Protein AF-A0A9D6PIV4-F1 (afdb_monomer_lite)

Radius of gyration: 19.98 Å; chains: 1; bounding box: 49×32×57 Å

pLDDT: mean 84.64, std 10.62, range [47.62, 95.44]

Sequence (148 aa):
MTESLFEIPDLLQYDATTYKTKPESKKSFQVSEVRFVIEGNRSIESHQKTLNRIRTISEAVNFSRYLVDEPGNSITPDTLAENAKKLSKDGIKVSLLNKPNLSKMGGIQAVSKGSVNPPQLIILELNPGKSRPVLLVGKAVTFAEAPR

Foldseek 3Di:
DDLVVLLVLLLLLQDLCVPPPDDDDDDSPDDPDDDDDDDDDDDPVVVVVSSVVSNVVSNVVSVVVVQLSDALVRRAQVVVLVSVVVCVVVVKDKDKDWDVNCVVPCVQCVVCVPPPGTHMDIDIHDDPDPDDDDDDDDDDDSDDDDDD

Structure (mmCIF, N/CA/C/O backbone):
data_AF-A0A9D6PIV4-F1
#
_entry.id   AF-A0A9D6PIV4-F1
#
loop_
_atom_site.group_PDB
_atom_site.id
_atom_site.type_symbol
_atom_site.label_atom_id
_atom_site.label_alt_id
_atom_site.label_comp_id
_atom_site.label_asym_id
_atom_site.label_entity_id
_atom_site.label_seq_id
_atom_site.pdbx_PDB_ins_code
_atom_site.Cartn_x
_atom_site.Cartn_y
_atom_site.Cartn_z
_atom_site.occupancy
_atom_site.B_iso_or_equiv
_atom_site.auth_seq_id
_atom_site.auth_comp_id
_atom_site.auth_asym_id
_atom_site.auth_atom_id
_atom_site.pdbx_PDB_model_num
ATOM 1 N N . MET A 1 1 ? 10.915 13.758 -24.221 1.00 51.00 1 MET A N 1
ATOM 2 C CA . MET A 1 1 ? 9.633 13.026 -24.267 1.00 51.00 1 MET A CA 1
ATOM 3 C C . MET A 1 1 ? 9.305 12.648 -22.831 1.00 51.00 1 MET A C 1
ATOM 5 O O . MET A 1 1 ? 10.090 11.931 -22.224 1.00 51.00 1 MET A O 1
ATOM 9 N N . THR A 1 2 ? 8.302 13.286 -22.234 1.00 60.47 2 THR A N 1
ATOM 10 C CA . THR A 1 2 ? 8.013 13.211 -20.793 1.00 60.47 2 THR A CA 1
ATOM 11 C C . THR A 1 2 ? 7.412 11.852 -20.436 1.00 60.47 2 THR A C 1
ATOM 13 O O . THR A 1 2 ? 6.511 11.391 -21.133 1.00 60.47 2 THR A O 1
ATOM 16 N N . GLU A 1 3 ? 7.903 11.211 -19.366 1.00 70.69 3 GLU A N 1
ATOM 17 C CA . GLU A 1 3 ? 7.404 9.905 -18.884 1.00 70.69 3 GLU A CA 1
ATOM 18 C C . GLU A 1 3 ? 5.874 9.897 -18.685 1.00 70.69 3 GLU A C 1
ATOM 20 O O . GLU A 1 3 ? 5.225 8.881 -18.913 1.00 70.69 3 GLU A O 1
ATOM 25 N N . SER A 1 4 ? 5.297 11.072 -18.410 1.00 71.81 4 SER A N 1
ATOM 26 C CA . S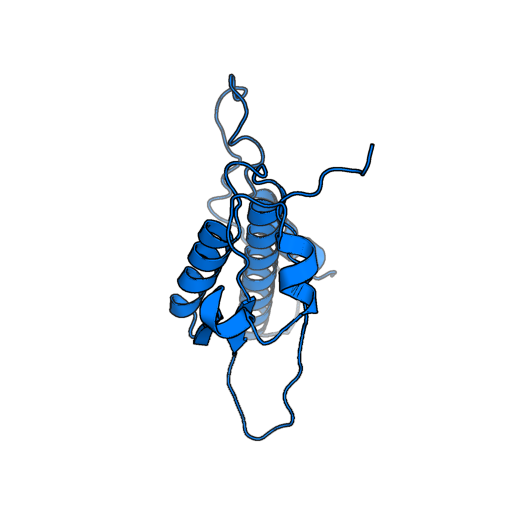ER A 1 4 ? 3.861 11.314 -18.262 1.00 71.81 4 SER A CA 1
ATOM 27 C C . SER A 1 4 ? 2.991 10.817 -19.419 1.00 71.81 4 SER A C 1
ATOM 29 O O . SER A 1 4 ? 1.866 10.393 -19.181 1.00 71.81 4 SER A O 1
ATOM 31 N N . LEU A 1 5 ? 3.473 10.835 -20.668 1.00 79.38 5 LEU A N 1
ATOM 32 C CA . LEU A 1 5 ? 2.673 10.357 -21.803 1.00 79.38 5 LEU A CA 1
ATOM 33 C C . LEU A 1 5 ? 2.422 8.843 -21.724 1.00 79.38 5 LEU A C 1
ATOM 35 O O . LEU A 1 5 ? 1.374 8.368 -22.156 1.00 79.38 5 LEU A O 1
ATOM 39 N N . PHE A 1 6 ? 3.374 8.094 -21.163 1.00 82.81 6 PHE A N 1
ATOM 40 C CA . PHE A 1 6 ? 3.290 6.640 -21.047 1.00 82.81 6 PHE A CA 1
ATOM 41 C C . PHE A 1 6 ? 2.408 6.194 -19.872 1.00 82.81 6 PHE A C 1
ATOM 43 O O . PHE A 1 6 ? 1.906 5.080 -19.903 1.00 82.81 6 PHE A O 1
ATOM 50 N N . GLU A 1 7 ? 2.189 7.057 -18.874 1.00 84.31 7 GLU A N 1
ATOM 51 C CA . GLU A 1 7 ? 1.332 6.780 -17.708 1.00 84.31 7 GLU A CA 1
ATOM 52 C C . GLU A 1 7 ? -0.164 6.907 -18.024 1.00 84.31 7 GLU A C 1
ATOM 54 O O . GLU A 1 7 ? -0.991 6.210 -17.436 1.00 84.31 7 GLU A O 1
ATOM 59 N N . ILE A 1 8 ? -0.523 7.821 -18.936 1.00 83.25 8 ILE A N 1
ATOM 60 C CA . ILE A 1 8 ? -1.916 8.193 -19.229 1.00 83.25 8 ILE A CA 1
ATOM 61 C C . ILE A 1 8 ? -2.806 6.975 -19.511 1.00 83.25 8 ILE A C 1
ATOM 63 O O . ILE A 1 8 ? -3.880 6.907 -18.911 1.00 83.25 8 ILE A O 1
ATOM 67 N N . PRO A 1 9 ? -2.421 6.009 -20.368 1.00 85.38 9 PRO A N 1
ATOM 68 C CA . PRO A 1 9 ? -3.303 4.890 -20.672 1.00 85.38 9 PRO A CA 1
ATOM 69 C C . PRO A 1 9 ? -3.656 4.053 -19.447 1.00 85.38 9 PRO A C 1
ATOM 71 O O . PRO A 1 9 ? -4.812 3.672 -19.299 1.00 85.38 9 PRO A O 1
ATOM 74 N N . ASP A 1 10 ? -2.695 3.817 -18.555 1.00 85.50 10 ASP A N 1
ATOM 75 C CA . ASP A 1 10 ? -2.915 3.047 -17.333 1.00 85.50 10 ASP A CA 1
ATOM 76 C C . ASP A 1 10 ? -3.745 3.847 -16.318 1.00 85.50 10 ASP A C 1
ATOM 78 O O . ASP A 1 10 ? -4.689 3.323 -15.728 1.00 85.50 10 ASP A O 1
ATOM 82 N N . LEU A 1 11 ? -3.480 5.148 -16.161 1.00 85.50 11 LEU A N 1
ATOM 83 C CA . LEU A 1 11 ? -4.250 6.024 -15.265 1.00 85.50 11 LEU A CA 1
ATOM 84 C C . LEU A 1 11 ? -5.712 6.213 -15.705 1.00 85.50 11 LEU A C 1
ATOM 86 O O . LEU A 1 11 ? -6.590 6.380 -14.852 1.00 85.50 11 LEU A O 1
ATOM 90 N N . LEU A 1 12 ? -5.982 6.173 -17.013 1.00 84.81 12 LEU A N 1
ATOM 91 C CA . LEU A 1 12 ? -7.331 6.262 -17.582 1.00 84.81 12 LEU A CA 1
ATOM 92 C C . LEU A 1 12 ? -8.176 5.005 -17.342 1.00 84.81 12 LEU A C 1
ATOM 94 O O . LEU A 1 12 ? -9.397 5.083 -17.455 1.00 84.81 12 LEU A O 1
ATOM 98 N N . GLN A 1 13 ? -7.567 3.873 -16.975 1.00 81.31 13 GLN A N 1
ATOM 99 C CA . GLN A 1 13 ? -8.317 2.659 -16.633 1.00 81.31 13 GLN A CA 1
ATOM 100 C C . GLN A 1 13 ? -9.015 2.738 -15.266 1.00 81.31 13 GLN A C 1
ATOM 102 O O . GLN A 1 13 ? -9.772 1.834 -14.917 1.00 81.31 13 GLN A O 1
ATOM 107 N N . TYR A 1 14 ? -8.776 3.792 -14.480 1.00 85.56 14 TYR A N 1
ATOM 108 C CA . TYR A 1 14 ? -9.443 3.982 -13.196 1.00 85.56 14 TYR A CA 1
ATOM 109 C C . TYR A 1 14 ? -10.955 4.189 -13.354 1.00 85.56 14 TYR A C 1
ATOM 111 O O . TYR A 1 14 ? -11.395 5.160 -13.973 1.00 85.56 14 TYR A O 1
ATOM 119 N N . ASP A 1 15 ? -11.748 3.314 -12.735 1.00 82.88 15 ASP A N 1
ATOM 120 C CA . ASP A 1 15 ? -13.205 3.412 -12.731 1.00 82.88 15 ASP A CA 1
ATOM 121 C C . ASP A 1 15 ? -13.715 4.133 -11.475 1.00 82.88 15 ASP A C 1
ATOM 123 O O . ASP A 1 15 ? -13.769 3.571 -10.384 1.00 82.88 15 ASP A O 1
ATOM 127 N N . ALA A 1 16 ? -14.132 5.387 -11.651 1.00 80.44 16 ALA A N 1
ATOM 128 C CA . ALA A 1 16 ? -14.732 6.210 -10.599 1.00 80.44 16 ALA A CA 1
ATOM 129 C C . ALA A 1 16 ? -16.271 6.085 -10.530 1.00 80.44 16 ALA A C 1
ATOM 131 O O . ALA A 1 16 ? -16.948 6.947 -9.965 1.00 80.44 16 ALA A O 1
ATOM 132 N N . THR A 1 17 ? -16.868 5.079 -11.178 1.00 82.00 17 THR A N 1
ATOM 133 C CA . THR A 1 17 ? -18.329 4.957 -11.315 1.00 82.00 17 THR A CA 1
ATOM 134 C C . THR A 1 17 ? -18.965 3.904 -10.413 1.00 82.00 17 THR A C 1
ATOM 136 O O . THR A 1 17 ? -20.192 3.813 -10.393 1.00 82.00 17 THR A O 1
ATOM 139 N N . THR A 1 18 ? -18.173 3.194 -9.604 1.00 83.25 18 THR A N 1
ATOM 140 C CA . THR A 1 18 ? -18.590 2.090 -8.715 1.00 83.25 18 THR A CA 1
ATOM 141 C C . THR A 1 18 ? -19.856 2.381 -7.903 1.00 83.25 18 THR A C 1
ATOM 143 O O . THR A 1 18 ? -20.718 1.516 -7.773 1.00 83.25 18 THR A O 1
ATOM 146 N N . TYR A 1 19 ? -20.014 3.609 -7.399 1.00 86.25 19 TYR A N 1
ATOM 147 C CA . TYR A 1 19 ? -21.149 3.997 -6.550 1.00 86.25 19 TYR A CA 1
ATOM 148 C C . TYR A 1 19 ? -22.266 4.766 -7.275 1.00 86.25 19 TYR A C 1
ATOM 150 O O . TYR A 1 19 ? -23.204 5.247 -6.636 1.00 86.25 19 TYR A O 1
ATOM 158 N N . LYS A 1 20 ? -22.215 4.898 -8.607 1.00 85.06 20 LYS A N 1
ATOM 159 C CA . LYS A 1 20 ? -23.289 5.545 -9.378 1.00 85.06 20 LYS A CA 1
ATOM 160 C C . LYS A 1 20 ? -24.465 4.579 -9.560 1.00 85.06 20 LYS A C 1
ATOM 162 O O . LYS A 1 20 ? -24.321 3.519 -10.153 1.00 85.06 20 LYS A O 1
ATOM 167 N N . THR A 1 21 ? -25.658 4.976 -9.115 1.00 83.25 21 THR A N 1
ATOM 168 C CA . THR A 1 21 ? -26.901 4.176 -9.220 1.00 83.25 21 THR A CA 1
ATOM 169 C C . THR A 1 21 ? -27.416 4.012 -10.651 1.00 83.25 21 THR A C 1
ATOM 171 O O . THR A 1 21 ? -28.051 3.011 -10.975 1.00 83.25 21 THR A O 1
ATOM 174 N N . LYS A 1 22 ? -27.135 4.984 -11.522 1.00 81.75 22 LYS A N 1
ATOM 175 C CA . LYS A 1 22 ? -27.306 4.889 -12.975 1.00 81.75 22 LYS A CA 1
ATOM 176 C C . LYS A 1 22 ? -25.968 5.236 -13.623 1.00 81.75 22 LYS A C 1
ATOM 178 O O . LYS A 1 22 ? -25.733 6.411 -13.904 1.00 81.75 22 LYS A O 1
ATOM 183 N N . PRO A 1 23 ? -25.064 4.266 -13.812 1.00 67.31 23 PRO A N 1
ATOM 184 C CA . PRO A 1 23 ? -23.879 4.523 -14.609 1.00 67.31 23 PRO A CA 1
ATOM 185 C C . PRO A 1 23 ? -24.364 4.844 -16.027 1.00 67.31 23 PRO A C 1
ATOM 187 O O . PRO A 1 23 ? -25.058 4.030 -16.642 1.00 67.31 23 PRO A O 1
ATOM 190 N N . GLU A 1 24 ? -24.077 6.051 -16.525 1.00 63.22 24 GLU A N 1
ATOM 191 C CA . GLU A 1 24 ? -24.312 6.369 -17.935 1.00 63.22 24 GLU A CA 1
ATOM 192 C C . GLU A 1 24 ? -23.674 5.265 -18.789 1.00 63.22 24 GLU A C 1
ATOM 194 O O . GLU A 1 24 ? -22.578 4.778 -18.509 1.00 63.22 24 GLU A O 1
ATOM 199 N N . SER A 1 25 ? -24.444 4.774 -19.755 1.00 51.16 25 SER A N 1
ATOM 200 C CA . SER A 1 25 ? -24.260 3.490 -20.425 1.00 51.16 25 SER A CA 1
ATOM 201 C C . SER A 1 25 ? -22.820 3.194 -20.867 1.00 51.16 25 SER A C 1
ATOM 203 O O . SER A 1 25 ? -22.295 3.828 -21.778 1.00 51.16 25 SER A O 1
ATOM 205 N N . LYS A 1 26 ? -22.245 2.148 -20.260 1.00 48.81 26 LYS A N 1
ATOM 206 C CA . LYS A 1 26 ? -21.273 1.178 -20.800 1.00 48.81 26 LYS A CA 1
ATOM 207 C C . LYS A 1 26 ? -20.593 1.561 -22.125 1.00 48.81 26 LYS A C 1
ATOM 209 O O . LYS A 1 26 ? -21.020 1.137 -23.195 1.00 48.81 26 LYS A O 1
ATOM 214 N N . LYS A 1 27 ? -19.425 2.177 -22.013 1.00 47.62 27 LYS A N 1
ATOM 215 C CA . LYS A 1 27 ? -18.143 1.474 -22.163 1.00 47.62 27 LYS A CA 1
ATOM 216 C C . LYS A 1 27 ? -17.225 2.107 -21.127 1.00 47.62 27 LYS A C 1
ATOM 218 O O . LYS A 1 27 ? -16.845 3.260 -21.298 1.00 47.62 27 LYS A O 1
ATOM 223 N N . SER A 1 28 ? -16.876 1.388 -20.058 1.00 57.75 28 SER A N 1
ATOM 224 C CA . SER A 1 28 ? -15.591 1.678 -19.422 1.00 57.75 28 SER A CA 1
ATOM 225 C C . SER A 1 28 ? -14.589 1.708 -20.573 1.00 57.75 28 SER A C 1
ATOM 227 O O . SER A 1 28 ? -14.579 0.792 -21.401 1.00 57.75 28 SER A O 1
ATOM 229 N N . PHE A 1 29 ? -13.897 2.827 -20.760 1.00 63.44 29 PHE A N 1
ATOM 230 C CA . PHE A 1 29 ? -12.927 2.958 -21.836 1.00 63.44 29 PHE A CA 1
ATOM 231 C C . PHE A 1 29 ? -11.781 1.995 -21.512 1.00 63.44 29 PHE A C 1
ATOM 233 O O . PHE A 1 29 ? -10.829 2.341 -20.825 1.00 63.44 29 PHE A O 1
ATOM 240 N N . GLN A 1 30 ? -11.942 0.735 -21.912 1.00 70.19 30 GLN A N 1
ATOM 241 C CA . GLN A 1 30 ? -10.963 -0.313 -21.703 1.00 70.19 30 GLN A CA 1
ATOM 242 C C . GLN A 1 30 ? -10.038 -0.295 -22.900 1.00 70.19 30 GLN A C 1
ATOM 244 O O . GLN A 1 30 ? -10.376 -0.749 -23.995 1.00 70.19 30 GLN A O 1
ATOM 249 N N . VAL A 1 31 ? -8.869 0.288 -22.679 1.00 79.38 31 VAL A N 1
ATOM 250 C CA . VAL A 1 31 ? -7.785 0.244 -23.643 1.00 79.38 31 VAL A CA 1
ATOM 251 C C . VAL A 1 31 ? -7.236 -1.178 -23.645 1.00 79.38 31 VAL A C 1
ATOM 253 O O . VAL A 1 31 ? -6.566 -1.591 -22.705 1.00 79.38 31 VAL A O 1
ATOM 256 N N . SER A 1 32 ? -7.551 -1.946 -24.686 1.00 82.81 32 SER A N 1
ATOM 257 C CA . SER A 1 32 ? -7.091 -3.334 -24.810 1.00 82.81 32 SER A CA 1
ATOM 258 C C . SER A 1 32 ? -5.613 -3.432 -25.187 1.00 82.81 32 SER A C 1
ATOM 260 O O . SER A 1 32 ? -4.944 -4.391 -24.817 1.00 82.81 32 SER A O 1
ATOM 262 N N . GLU A 1 33 ? -5.103 -2.458 -25.942 1.00 85.56 33 GLU A N 1
ATOM 263 C CA . GLU A 1 33 ? -3.719 -2.432 -26.400 1.00 85.56 33 GLU A CA 1
ATOM 264 C C . GLU A 1 33 ? -3.251 -0.990 -26.627 1.00 85.56 33 GLU A C 1
ATOM 266 O O . GLU A 1 33 ? -3.971 -0.175 -27.204 1.00 85.56 33 GLU A O 1
ATOM 271 N N . VAL A 1 34 ? -2.018 -0.694 -26.211 1.00 86.00 34 VAL A N 1
ATOM 272 C CA . VAL A 1 34 ? -1.309 0.544 -26.552 1.00 86.00 34 VAL A CA 1
ATOM 273 C C . VAL A 1 34 ? 0.029 0.176 -27.160 1.00 86.00 34 VAL A C 1
ATOM 275 O O . VAL A 1 34 ? 0.804 -0.568 -26.562 1.00 86.00 34 VAL A O 1
ATOM 278 N N . ARG A 1 35 ? 0.319 0.726 -28.340 1.00 87.81 35 ARG A N 1
ATOM 279 C CA . ARG A 1 35 ? 1.630 0.605 -28.978 1.00 87.81 35 ARG A CA 1
ATOM 280 C C . ARG A 1 35 ? 2.303 1.961 -29.004 1.00 87.81 35 ARG A C 1
ATOM 282 O O . ARG A 1 35 ? 1.769 2.913 -29.565 1.00 87.81 35 ARG A O 1
ATOM 289 N N . PHE A 1 36 ? 3.495 2.022 -28.430 1.00 85.50 36 PHE A N 1
ATOM 290 C CA . PHE A 1 36 ? 4.343 3.199 -28.507 1.00 85.50 36 PHE A CA 1
ATOM 291 C C . PHE A 1 36 ? 5.346 3.021 -29.642 1.00 85.50 36 PHE A C 1
ATOM 293 O O . PHE A 1 36 ? 6.129 2.073 -29.644 1.00 85.50 36 PHE A O 1
ATOM 300 N N . VAL A 1 37 ? 5.32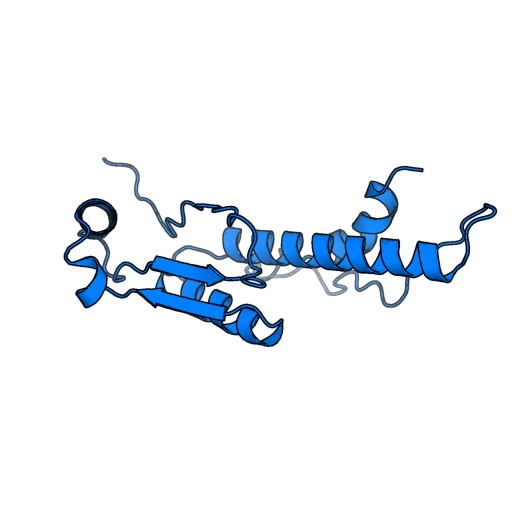5 3.943 -30.602 1.00 87.69 37 VAL A N 1
ATOM 301 C CA . VAL A 1 37 ? 6.355 4.050 -31.638 1.00 87.69 37 VAL A CA 1
ATOM 302 C C . VAL A 1 37 ? 7.320 5.133 -31.185 1.00 87.69 37 VAL A C 1
ATOM 304 O O . VAL A 1 37 ? 6.946 6.298 -31.081 1.00 87.69 37 VAL A O 1
ATOM 307 N N . ILE A 1 38 ? 8.541 4.729 -30.845 1.00 83.56 38 ILE A N 1
ATOM 308 C CA . ILE A 1 38 ? 9.561 5.617 -30.291 1.00 83.56 38 ILE A CA 1
ATOM 309 C C . ILE A 1 38 ? 10.705 5.699 -31.292 1.00 83.56 38 ILE A C 1
ATOM 311 O O . ILE A 1 38 ? 11.292 4.683 -31.657 1.00 83.56 38 ILE A O 1
ATOM 315 N N . GLU A 1 39 ? 11.032 6.914 -31.709 1.00 84.12 39 GLU A N 1
ATOM 316 C CA . GLU A 1 39 ? 12.230 7.183 -32.493 1.00 84.12 39 GLU A CA 1
ATOM 317 C C . GLU A 1 39 ? 13.447 7.296 -31.559 1.00 84.12 39 GLU A C 1
ATOM 319 O O . 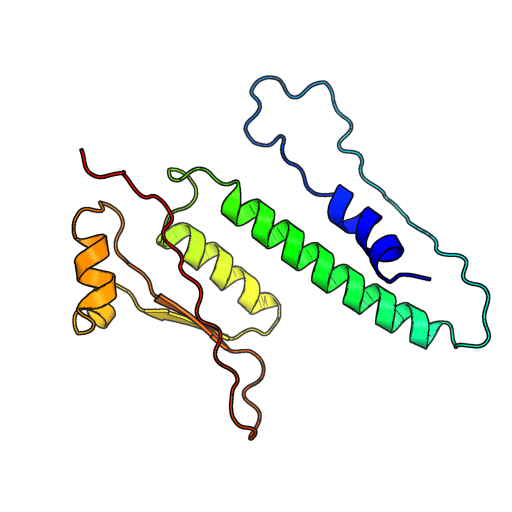GLU A 1 39 ? 13.423 8.043 -30.575 1.00 84.12 39 GLU A O 1
ATOM 324 N N . GLY A 1 40 ? 14.513 6.538 -31.836 1.00 82.56 40 GLY A N 1
ATOM 325 C CA . GLY A 1 40 ? 15.775 6.644 -31.103 1.00 82.56 40 GLY A CA 1
ATOM 326 C C . GLY A 1 40 ? 16.658 5.396 -31.152 1.00 82.56 40 GLY A C 1
ATOM 327 O O . GLY A 1 40 ? 16.256 4.332 -31.610 1.00 82.56 40 GLY A O 1
ATOM 328 N N . ASN A 1 41 ? 17.875 5.533 -30.617 1.00 79.88 41 ASN A N 1
ATOM 329 C CA . ASN A 1 41 ? 18.943 4.527 -30.740 1.00 79.88 41 ASN A CA 1
ATOM 330 C C . ASN A 1 41 ? 19.017 3.555 -29.544 1.00 79.88 41 ASN A C 1
ATOM 332 O O . ASN A 1 41 ? 19.948 2.758 -29.443 1.00 79.88 41 ASN A O 1
ATOM 336 N N . ARG A 1 42 ? 18.085 3.653 -28.586 1.00 83.75 42 ARG A N 1
ATOM 337 C CA . ARG A 1 42 ? 18.037 2.765 -27.413 1.00 83.75 42 ARG A CA 1
ATOM 338 C C . ARG A 1 42 ? 17.361 1.442 -27.772 1.00 83.75 42 ARG A C 1
ATOM 340 O O . ARG A 1 42 ? 16.420 1.423 -28.559 1.00 83.75 42 ARG A O 1
ATOM 347 N N . SER A 1 43 ? 17.809 0.348 -27.153 1.00 85.75 43 SER A N 1
ATOM 348 C CA . SER A 1 43 ? 17.238 -0.980 -27.398 1.00 85.75 43 SER A CA 1
ATOM 349 C C . SER A 1 43 ? 15.758 -1.052 -27.005 1.00 85.75 43 SER A C 1
ATOM 351 O O . SER A 1 43 ? 15.297 -0.361 -26.091 1.00 85.75 43 SER A O 1
ATOM 353 N N . ILE A 1 44 ? 15.008 -1.929 -27.678 1.00 85.75 44 ILE A N 1
ATOM 354 C CA . ILE A 1 44 ? 13.601 -2.216 -27.354 1.00 85.75 44 ILE A CA 1
ATOM 355 C C . ILE A 1 44 ? 13.472 -2.681 -25.897 1.00 85.75 44 ILE A C 1
ATOM 357 O O . ILE A 1 44 ? 12.594 -2.219 -25.176 1.00 85.75 44 ILE A O 1
ATOM 361 N N . GLU A 1 45 ? 14.397 -3.520 -25.428 1.00 88.19 45 GLU A N 1
ATOM 362 C CA . GLU A 1 45 ? 14.416 -4.023 -24.052 1.00 88.19 45 GLU A CA 1
ATOM 363 C C . GLU A 1 45 ? 14.532 -2.897 -23.011 1.00 88.19 45 GLU A C 1
ATOM 365 O O . GLU A 1 45 ? 13.818 -2.894 -22.005 1.00 88.19 45 GLU A O 1
ATOM 370 N N . SER A 1 46 ? 15.378 -1.892 -23.270 1.00 87.69 46 SER A N 1
ATOM 371 C CA . SER A 1 46 ? 15.504 -0.736 -22.380 1.00 87.69 46 SER A CA 1
ATOM 372 C C . SER A 1 46 ? 14.192 0.038 -22.275 1.00 87.69 46 SER A C 1
ATOM 374 O O . SER A 1 46 ? 13.839 0.472 -21.178 1.00 87.69 46 SER A O 1
ATOM 376 N N . HIS A 1 47 ? 13.472 0.214 -23.384 1.00 87.50 47 HIS A N 1
ATOM 377 C CA . HIS A 1 47 ? 12.168 0.871 -23.372 1.00 87.50 47 HIS A CA 1
ATOM 378 C C . HIS A 1 47 ? 11.115 0.012 -22.673 1.00 87.50 47 HIS A C 1
ATOM 380 O O . HIS A 1 47 ? 10.358 0.538 -21.864 1.00 87.50 47 HIS A O 1
ATOM 386 N N . GLN A 1 48 ? 11.118 -1.305 -22.896 1.00 88.31 48 GLN A N 1
ATOM 387 C CA . GLN A 1 48 ? 10.190 -2.224 -22.240 1.00 88.31 48 GLN A CA 1
ATOM 388 C C . GLN A 1 48 ? 10.343 -2.194 -20.715 1.00 88.31 48 GLN A C 1
ATOM 390 O O . GLN A 1 48 ? 9.349 -2.166 -19.995 1.00 88.31 48 GLN A O 1
ATOM 395 N N . LYS A 1 49 ? 11.578 -2.132 -20.204 1.00 89.88 49 LYS A N 1
ATOM 396 C CA . LYS A 1 49 ? 11.835 -1.999 -18.764 1.00 89.88 49 LYS A CA 1
ATOM 397 C C . LYS A 1 49 ? 11.264 -0.697 -18.197 1.00 89.88 49 LYS A C 1
ATOM 399 O O . LYS A 1 49 ? 10.669 -0.709 -17.121 1.00 89.88 49 LYS A O 1
ATOM 404 N N . THR A 1 50 ? 11.428 0.411 -18.918 1.00 88.88 50 THR A N 1
ATOM 405 C CA . THR A 1 50 ? 10.854 1.705 -18.530 1.00 88.88 50 THR A CA 1
ATOM 406 C C . THR A 1 50 ? 9.328 1.664 -18.544 1.00 88.88 50 THR A C 1
ATOM 408 O O . THR A 1 50 ? 8.716 2.093 -17.572 1.00 88.88 50 THR A O 1
ATOM 411 N N . LEU A 1 51 ? 8.717 1.096 -19.587 1.00 89.25 51 LEU A N 1
ATOM 412 C CA . LEU A 1 51 ? 7.262 0.949 -19.686 1.00 89.25 51 LEU A CA 1
ATOM 413 C C . LEU A 1 51 ? 6.702 0.073 -18.561 1.00 89.25 51 LEU A C 1
ATOM 415 O O . LEU A 1 51 ? 5.719 0.451 -17.937 1.00 89.25 51 LEU A O 1
ATOM 419 N N . ASN A 1 52 ? 7.361 -1.041 -18.235 1.00 90.31 52 ASN A N 1
ATOM 420 C CA . ASN A 1 52 ? 6.954 -1.892 -17.115 1.00 90.31 52 ASN A CA 1
ATOM 421 C C . ASN A 1 52 ? 7.010 -1.129 -15.782 1.00 90.31 52 ASN A C 1
ATOM 423 O O . ASN A 1 52 ? 6.081 -1.222 -14.988 1.00 90.31 52 ASN A O 1
ATOM 427 N N . ARG A 1 53 ? 8.069 -0.337 -15.550 1.00 92.00 53 ARG A N 1
ATOM 428 C CA . ARG A 1 53 ? 8.182 0.514 -14.353 1.00 92.00 53 ARG A CA 1
ATOM 429 C C . ARG A 1 53 ? 7.036 1.520 -14.274 1.00 92.00 53 ARG A C 1
ATOM 431 O O . ARG A 1 53 ? 6.437 1.670 -13.214 1.00 92.00 53 ARG A O 1
ATOM 438 N N . ILE A 1 54 ? 6.766 2.210 -15.380 1.00 91.31 54 ILE A N 1
ATOM 439 C CA . ILE A 1 54 ? 5.703 3.213 -15.484 1.00 91.31 54 ILE A CA 1
ATOM 440 C C . ILE A 1 54 ? 4.347 2.578 -15.186 1.00 91.31 54 ILE A C 1
ATOM 442 O O . ILE A 1 54 ? 3.638 3.053 -14.305 1.00 91.31 54 ILE A O 1
ATOM 446 N N . ARG A 1 55 ? 4.053 1.440 -15.815 1.00 90.56 55 ARG A N 1
ATOM 447 C CA . ARG A 1 55 ? 2.824 0.685 -15.584 1.00 90.56 55 ARG A CA 1
ATOM 448 C C . ARG A 1 55 ? 2.634 0.316 -14.113 1.00 90.56 55 ARG A C 1
ATOM 450 O O . ARG A 1 55 ? 1.577 0.584 -13.556 1.00 90.56 55 ARG A O 1
ATOM 457 N N . THR A 1 56 ? 3.664 -0.225 -13.456 1.00 91.50 56 THR A N 1
ATOM 458 C CA . THR A 1 56 ? 3.602 -0.552 -12.019 1.00 91.50 56 THR A CA 1
ATOM 459 C C . THR A 1 56 ? 3.297 0.678 -11.160 1.00 91.50 56 THR A C 1
ATOM 461 O O . THR A 1 56 ? 2.521 0.591 -10.210 1.00 91.50 56 THR A O 1
ATOM 464 N N . ILE A 1 57 ? 3.880 1.837 -11.485 1.00 93.06 57 ILE A N 1
ATOM 465 C CA . ILE A 1 57 ? 3.601 3.092 -10.773 1.00 93.06 57 ILE A CA 1
ATOM 466 C C . ILE A 1 57 ? 2.147 3.521 -11.001 1.00 93.06 57 ILE A C 1
ATOM 468 O O . ILE A 1 57 ? 1.446 3.815 -10.035 1.00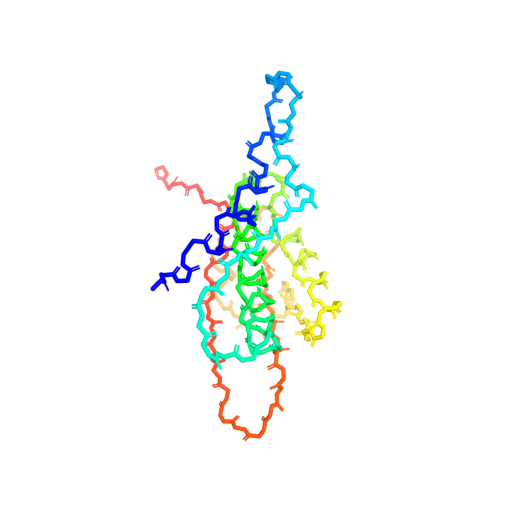 93.06 57 ILE A O 1
ATOM 472 N N . SER A 1 58 ? 1.669 3.521 -12.244 1.00 92.94 58 SER A N 1
ATOM 473 C CA . SER A 1 58 ? 0.295 3.907 -12.580 1.00 92.94 58 SER A CA 1
ATOM 474 C C . SER A 1 58 ? -0.749 2.988 -11.936 1.00 92.94 58 SER A C 1
ATOM 476 O O . SER A 1 58 ? -1.750 3.473 -11.406 1.00 92.94 58 SER A O 1
ATOM 478 N N . GLU A 1 59 ? -0.499 1.678 -11.900 1.00 90.81 59 GLU A N 1
ATOM 479 C CA . GLU A 1 59 ? -1.335 0.699 -11.194 1.00 90.81 59 GLU A CA 1
ATOM 480 C C . GLU A 1 59 ? -1.374 0.985 -9.681 1.00 90.81 59 GLU A C 1
ATOM 482 O O . GLU A 1 59 ? -2.453 1.015 -9.087 1.00 90.81 59 GLU A O 1
ATOM 487 N N . ALA A 1 60 ? -0.230 1.294 -9.059 1.00 92.06 60 ALA A N 1
ATOM 488 C CA . ALA A 1 60 ? -0.159 1.661 -7.641 1.00 92.06 60 ALA A CA 1
ATOM 489 C C . ALA A 1 60 ? -0.876 2.990 -7.325 1.00 92.06 60 ALA A C 1
ATOM 491 O O . ALA A 1 60 ? -1.514 3.127 -6.274 1.00 92.06 60 ALA A O 1
ATOM 492 N N . VAL A 1 61 ? -0.815 3.966 -8.238 1.00 94.62 61 VAL A N 1
ATOM 493 C CA . VAL A 1 61 ? -1.560 5.230 -8.131 1.00 94.62 61 VAL A CA 1
ATOM 494 C C . VAL A 1 61 ? -3.062 4.968 -8.198 1.00 94.62 61 VAL A C 1
ATOM 496 O O . VAL A 1 61 ? -3.799 5.447 -7.338 1.00 94.62 61 VAL A O 1
ATOM 499 N N . ASN A 1 62 ? -3.528 4.175 -9.162 1.00 92.62 62 ASN A N 1
ATOM 500 C CA . ASN A 1 62 ? -4.944 3.823 -9.273 1.00 92.62 62 ASN A CA 1
ATOM 501 C C . ASN A 1 62 ? -5.439 2.999 -8.081 1.00 92.62 62 ASN A C 1
ATOM 503 O O . ASN A 1 62 ? -6.550 3.231 -7.614 1.00 92.62 62 ASN A O 1
ATOM 507 N N . PHE A 1 63 ? -4.619 2.097 -7.539 1.00 92.81 63 PHE A N 1
ATOM 508 C CA . PHE A 1 63 ? -4.941 1.386 -6.302 1.00 92.81 63 PHE A CA 1
ATOM 509 C C . PHE A 1 63 ? -5.080 2.346 -5.113 1.00 92.81 63 PHE A C 1
ATOM 511 O O . PHE A 1 63 ? -6.000 2.220 -4.311 1.00 92.81 63 PHE A O 1
ATOM 518 N N . SER A 1 64 ? -4.212 3.355 -5.025 1.00 93.69 64 SER A N 1
ATOM 519 C CA . SER A 1 64 ? -4.311 4.387 -3.988 1.00 93.69 64 SER A CA 1
ATOM 520 C C . SER A 1 64 ? -5.569 5.249 -4.153 1.00 93.69 64 SER A C 1
ATOM 522 O O . SER A 1 64 ? -6.243 5.523 -3.164 1.00 93.69 64 SER A O 1
ATOM 524 N N . ARG A 1 65 ? -5.924 5.629 -5.392 1.00 94.00 65 ARG A N 1
ATOM 525 C CA . ARG A 1 65 ? -7.180 6.338 -5.713 1.00 94.00 65 ARG A CA 1
ATOM 526 C C . ARG A 1 65 ? -8.394 5.516 -5.303 1.00 94.00 65 ARG A C 1
ATOM 528 O O . ARG A 1 65 ? -9.259 6.039 -4.617 1.00 94.00 65 ARG A O 1
ATOM 535 N N . TYR A 1 66 ? -8.387 4.226 -5.638 1.00 92.12 66 TYR A N 1
ATOM 536 C CA . TYR A 1 66 ? -9.423 3.285 -5.232 1.00 92.12 66 TYR A CA 1
ATOM 537 C C . TYR A 1 66 ? -9.617 3.303 -3.710 1.00 92.12 66 TYR A C 1
ATOM 539 O O . TYR A 1 66 ? -10.718 3.557 -3.246 1.00 92.12 66 TYR A O 1
ATOM 547 N N . LEU A 1 67 ? -8.548 3.135 -2.923 1.00 93.44 67 LEU A N 1
ATOM 548 C CA . LEU A 1 67 ? -8.649 3.132 -1.457 1.00 93.44 67 LEU A CA 1
ATOM 549 C C . LEU A 1 67 ? -9.167 4.452 -0.862 1.00 93.44 67 LEU A C 1
ATOM 551 O O . LEU A 1 67 ? -9.793 4.426 0.194 1.00 93.44 67 LEU A O 1
ATOM 555 N N . VAL A 1 68 ? -8.866 5.589 -1.493 1.00 92.50 68 VAL A N 1
ATOM 556 C CA . VAL A 1 68 ? -9.286 6.922 -1.025 1.00 92.50 68 VAL A CA 1
ATOM 557 C C . VAL A 1 68 ? -10.733 7.235 -1.405 1.00 92.50 68 VAL A C 1
ATOM 559 O O . VAL A 1 68 ? -11.427 7.886 -0.627 1.00 92.50 68 VAL A O 1
ATOM 562 N N . ASP A 1 69 ? -11.186 6.777 -2.572 1.00 92.25 69 ASP A N 1
ATOM 563 C CA . ASP A 1 69 ? -12.551 7.007 -3.057 1.00 92.25 69 ASP A CA 1
ATOM 564 C C . ASP A 1 69 ? -13.577 6.066 -2.398 1.00 92.25 69 ASP A C 1
ATOM 566 O O . ASP A 1 69 ? -14.783 6.323 -2.459 1.00 92.25 69 ASP A O 1
ATOM 570 N N . GLU A 1 70 ? -13.127 4.988 -1.750 1.00 92.75 70 GLU A N 1
ATOM 571 C CA . GLU A 1 70 ? -13.996 4.120 -0.959 1.00 92.75 70 GLU A CA 1
ATOM 572 C C . GLU A 1 70 ? -14.617 4.896 0.224 1.00 92.75 70 GLU A C 1
ATOM 574 O O . GLU A 1 70 ? -13.912 5.537 1.008 1.00 92.75 70 GLU A O 1
ATOM 579 N N . PRO A 1 71 ? -15.945 4.835 0.413 1.00 91.88 71 PRO A N 1
ATOM 580 C CA . PRO A 1 71 ? -16.610 5.547 1.491 1.00 91.88 71 PRO A CA 1
ATOM 581 C C . PRO A 1 71 ? -16.296 4.898 2.846 1.00 91.88 71 PRO A C 1
ATOM 583 O O . PRO A 1 71 ? -16.087 3.689 2.938 1.00 91.88 71 PRO A O 1
ATOM 586 N N . GLY A 1 72 ? -16.325 5.682 3.929 1.00 86.94 72 GLY A N 1
ATOM 587 C CA . GLY A 1 72 ? -15.908 5.235 5.271 1.00 86.94 72 GLY A CA 1
ATOM 588 C C . GLY A 1 72 ? -16.727 4.088 5.888 1.00 86.94 72 GLY A C 1
ATOM 589 O O . GLY A 1 72 ? -16.317 3.513 6.894 1.00 86.94 72 GLY A O 1
ATOM 590 N N . ASN A 1 73 ? -17.877 3.733 5.304 1.00 90.19 73 ASN A N 1
ATOM 591 C CA . ASN A 1 73 ? -18.633 2.526 5.656 1.00 90.19 73 ASN A CA 1
ATOM 592 C C . ASN A 1 73 ? -18.125 1.256 4.940 1.00 90.19 73 ASN A C 1
ATOM 594 O O . ASN A 1 73 ? -18.431 0.158 5.397 1.00 90.19 73 ASN A O 1
ATOM 598 N N . SER A 1 74 ? -17.388 1.401 3.834 1.00 92.50 74 SER A N 1
ATOM 599 C CA . SER A 1 74 ? -16.754 0.327 3.054 1.00 92.50 74 SER A CA 1
ATOM 600 C C . SER A 1 74 ? -15.271 0.176 3.416 1.00 92.50 74 SER A C 1
ATOM 602 O O . SER A 1 74 ? -14.802 -0.926 3.720 1.00 92.50 74 SER A O 1
ATOM 604 N N . ILE A 1 75 ? -14.534 1.294 3.476 1.00 94.69 75 ILE A N 1
ATOM 605 C CA . ILE A 1 75 ? -13.139 1.318 3.924 1.00 94.69 75 ILE A CA 1
ATOM 606 C C . ILE A 1 75 ? -13.068 1.548 5.438 1.00 94.69 75 ILE A C 1
ATOM 608 O O . ILE A 1 75 ? -13.291 2.637 5.962 1.00 94.69 75 ILE A O 1
ATOM 612 N N . THR A 1 76 ? -12.756 0.488 6.171 1.00 94.75 76 THR A N 1
ATOM 613 C CA . THR A 1 76 ? -12.547 0.472 7.621 1.00 94.75 76 THR A CA 1
ATOM 614 C C . THR A 1 76 ? -11.101 0.057 7.907 1.00 94.75 76 THR A C 1
ATOM 616 O O . THR A 1 76 ? -10.409 -0.402 6.996 1.00 94.75 76 THR A O 1
ATOM 619 N N . PRO A 1 77 ? -10.592 0.202 9.146 1.00 94.00 77 PRO A N 1
ATOM 620 C CA . PRO A 1 77 ? -9.268 -0.312 9.494 1.00 94.00 77 PRO A CA 1
ATOM 621 C C . PRO A 1 77 ? -9.075 -1.782 9.092 1.00 94.00 77 PRO A C 1
ATOM 623 O O . PRO A 1 77 ? -8.040 -2.116 8.519 1.00 94.00 77 PRO A O 1
ATOM 626 N N . ASP A 1 78 ? -10.097 -2.619 9.303 1.00 93.69 78 ASP A N 1
ATOM 627 C CA . ASP A 1 78 ? -10.075 -4.037 8.939 1.00 93.69 78 ASP A CA 1
ATOM 628 C C . ASP A 1 78 ? -10.003 -4.244 7.420 1.00 93.69 78 ASP A C 1
ATOM 630 O O . ASP A 1 78 ? -9.113 -4.949 6.939 1.00 93.69 78 ASP A O 1
ATOM 634 N N . THR A 1 79 ? -10.880 -3.603 6.638 1.00 95.25 79 THR A N 1
ATOM 635 C CA . THR A 1 79 ? -10.881 -3.794 5.176 1.00 95.25 79 THR A CA 1
ATOM 636 C C . THR A 1 79 ? -9.650 -3.167 4.516 1.00 95.25 79 THR A C 1
ATOM 638 O O . THR A 1 79 ? -9.125 -3.699 3.534 1.00 95.25 79 THR A O 1
ATOM 641 N N . LEU A 1 80 ? -9.100 -2.088 5.081 1.00 95.44 80 LEU A N 1
ATOM 642 C CA . LEU A 1 80 ? -7.823 -1.521 4.650 1.00 95.44 80 LEU A CA 1
ATOM 643 C C . LEU A 1 80 ? -6.666 -2.499 4.900 1.00 95.44 80 LEU A C 1
ATOM 645 O O . LEU A 1 80 ? -5.813 -2.687 4.030 1.00 95.44 80 LEU A O 1
ATOM 649 N N . ALA A 1 81 ? -6.647 -3.172 6.051 1.00 94.81 81 ALA A N 1
ATOM 650 C CA . ALA A 1 81 ? -5.650 -4.192 6.349 1.00 94.81 81 ALA A CA 1
ATOM 651 C C . ALA A 1 81 ? -5.805 -5.452 5.485 1.00 94.81 81 ALA A C 1
ATOM 653 O O . ALA A 1 81 ? -4.806 -6.065 5.101 1.00 94.81 81 ALA A O 1
ATOM 654 N N . GLU A 1 82 ? -7.029 -5.834 5.126 1.00 95.06 82 GLU A N 1
ATOM 655 C CA . GLU A 1 82 ? -7.280 -6.886 4.138 1.00 95.06 82 GLU A CA 1
ATOM 656 C C . GLU A 1 82 ? -6.759 -6.509 2.750 1.00 95.06 82 GLU A C 1
ATOM 658 O O . GLU A 1 82 ? -6.117 -7.331 2.094 1.00 95.06 82 GLU A O 1
ATOM 663 N N . ASN A 1 83 ? -6.964 -5.265 2.314 1.00 94.56 83 ASN A N 1
ATOM 664 C CA . ASN A 1 83 ? -6.383 -4.766 1.070 1.00 94.56 83 ASN A CA 1
ATOM 665 C C . ASN A 1 83 ? -4.850 -4.781 1.118 1.00 94.56 83 ASN A C 1
ATOM 667 O O . ASN A 1 83 ? -4.220 -5.252 0.173 1.00 94.56 83 ASN A O 1
ATOM 671 N N . ALA A 1 84 ? -4.246 -4.386 2.240 1.00 94.62 84 ALA A N 1
ATOM 672 C CA . ALA A 1 84 ? -2.803 -4.483 2.435 1.00 94.62 84 ALA A CA 1
ATOM 673 C C . ALA A 1 84 ? -2.297 -5.934 2.370 1.00 94.62 84 ALA A C 1
ATOM 675 O O . ALA A 1 84 ? -1.286 -6.202 1.728 1.00 94.62 84 ALA A O 1
ATOM 676 N N . LYS A 1 85 ? -3.016 -6.902 2.956 1.00 94.81 85 LYS A N 1
ATOM 677 C CA . LYS A 1 85 ? -2.655 -8.330 2.874 1.00 94.81 85 LYS A CA 1
ATOM 678 C C . LYS A 1 85 ? -2.582 -8.841 1.437 1.00 94.81 85 LYS A C 1
ATOM 680 O O . LYS A 1 85 ? -1.768 -9.723 1.168 1.00 94.81 85 LYS A O 1
ATOM 685 N N . LYS A 1 86 ? -3.388 -8.314 0.508 1.00 93.44 86 LYS A N 1
ATOM 686 C CA . LYS A 1 86 ? -3.348 -8.732 -0.907 1.00 93.44 86 LYS A CA 1
ATOM 687 C C . LYS A 1 86 ? -1.984 -8.452 -1.551 1.00 93.44 86 LYS A C 1
ATOM 689 O O . LYS A 1 86 ? -1.559 -9.259 -2.372 1.00 93.44 86 LYS A O 1
ATOM 694 N N . LEU A 1 87 ? -1.274 -7.414 -1.097 1.00 91.38 87 LEU A N 1
ATOM 695 C CA . LEU A 1 87 ? 0.075 -7.051 -1.559 1.00 91.38 87 LEU A CA 1
ATOM 696 C C . LEU A 1 87 ? 1.140 -8.107 -1.220 1.00 91.38 87 LEU A C 1
ATOM 698 O O . LEU A 1 87 ? 2.230 -8.097 -1.785 1.00 91.38 87 LEU A O 1
ATOM 702 N N . SER A 1 88 ? 0.837 -9.056 -0.327 1.00 90.81 88 SER A N 1
ATOM 703 C CA . SER A 1 88 ? 1.742 -10.183 -0.060 1.00 90.81 88 SER A CA 1
ATOM 704 C C . SER A 1 88 ? 1.999 -11.060 -1.282 1.00 90.81 88 SER A C 1
ATOM 706 O O . SER A 1 88 ? 3.061 -11.675 -1.382 1.00 90.81 88 SER A O 1
ATOM 708 N N . LYS A 1 89 ? 1.068 -11.070 -2.244 1.00 89.69 89 LYS A N 1
ATOM 709 C CA . LYS A 1 89 ? 1.233 -11.756 -3.531 1.00 89.69 89 LYS A CA 1
ATOM 710 C C . LYS A 1 89 ? 2.367 -11.162 -4.368 1.00 89.69 89 LYS A C 1
ATOM 712 O O . LYS A 1 89 ? 2.984 -11.893 -5.133 1.00 89.69 89 LYS A O 1
ATOM 717 N N . ASP A 1 90 ? 2.686 -9.890 -4.151 1.00 87.19 90 ASP A N 1
ATOM 718 C CA . ASP A 1 90 ? 3.744 -9.160 -4.854 1.00 87.19 90 ASP A CA 1
ATOM 719 C C . ASP A 1 90 ? 5.094 -9.238 -4.113 1.00 87.19 90 ASP A C 1
ATOM 721 O O . ASP A 1 90 ? 6.014 -8.463 -4.371 1.00 87.19 90 ASP A O 1
ATOM 725 N N . GLY A 1 91 ? 5.230 -10.169 -3.158 1.00 88.44 91 GLY A N 1
ATOM 726 C CA . GLY A 1 91 ? 6.462 -10.389 -2.395 1.00 88.44 91 GLY A CA 1
ATOM 727 C C . GLY A 1 91 ? 6.690 -9.400 -1.247 1.00 88.44 91 GLY A C 1
ATOM 728 O O . GLY A 1 91 ? 7.782 -9.365 -0.677 1.00 88.44 91 GLY A O 1
ATOM 729 N N . ILE A 1 92 ? 5.679 -8.605 -0.882 1.00 91.81 92 ILE A N 1
ATOM 730 C CA . ILE A 1 92 ? 5.738 -7.680 0.257 1.00 91.81 92 ILE A CA 1
ATOM 731 C C . ILE A 1 92 ? 5.353 -8.426 1.536 1.00 91.81 92 ILE A C 1
ATOM 733 O O . ILE A 1 92 ? 4.271 -9.002 1.644 1.00 91.81 92 ILE A O 1
ATOM 737 N N . LYS A 1 93 ? 6.202 -8.390 2.563 1.00 93.38 93 LYS A N 1
ATOM 738 C CA . LYS A 1 93 ? 5.836 -8.958 3.864 1.00 93.38 93 LYS A CA 1
ATOM 739 C C . LYS A 1 93 ? 4.871 -8.008 4.572 1.00 93.38 93 LYS A C 1
ATOM 741 O O . LYS A 1 93 ? 5.188 -6.841 4.784 1.00 93.38 93 LYS A O 1
ATOM 746 N N . VAL A 1 94 ? 3.704 -8.523 4.957 1.00 94.88 94 VAL A N 1
ATOM 747 C CA . VAL A 1 94 ? 2.648 -7.749 5.626 1.00 94.88 94 VAL A CA 1
ATOM 748 C C . VAL A 1 94 ? 2.459 -8.255 7.050 1.00 94.88 94 VAL A C 1
ATOM 750 O O . VAL A 1 94 ? 2.178 -9.433 7.262 1.00 94.88 94 VAL A O 1
ATOM 753 N N . SER A 1 95 ? 2.583 -7.358 8.027 1.00 94.06 95 SER A N 1
ATOM 754 C CA . SER A 1 95 ? 2.295 -7.630 9.439 1.00 94.06 95 SER A CA 1
ATOM 755 C C . SER A 1 95 ? 1.221 -6.675 9.947 1.00 94.06 95 SER A C 1
ATOM 757 O O . SER A 1 95 ? 1.231 -5.491 9.616 1.00 94.06 95 SER A O 1
ATOM 759 N N . LEU A 1 96 ? 0.300 -7.180 10.768 1.00 93.31 96 LEU A N 1
ATOM 760 C CA . LEU A 1 96 ? -0.772 -6.385 11.365 1.00 93.31 96 LEU A CA 1
ATOM 761 C C . LEU A 1 96 ? -0.639 -6.382 12.884 1.00 93.31 96 LEU A C 1
ATOM 763 O O . LEU A 1 96 ? -0.569 -7.445 13.506 1.00 93.31 96 LEU A O 1
ATOM 767 N N . LEU A 1 97 ? -0.646 -5.196 13.491 1.00 89.75 97 LEU A N 1
ATOM 768 C CA . LEU A 1 97 ? -0.799 -5.057 14.936 1.00 89.75 97 LEU A CA 1
ATOM 769 C C . LEU A 1 97 ? -2.219 -4.603 15.259 1.00 89.75 97 LEU A C 1
ATOM 771 O O . LEU A 1 97 ? -2.653 -3.529 14.847 1.00 89.75 97 LEU A O 1
ATOM 775 N N . ASN A 1 98 ? -2.912 -5.424 16.043 1.00 82.88 98 ASN A N 1
ATOM 776 C CA . ASN A 1 98 ? -4.298 -5.203 16.443 1.00 82.88 98 ASN A CA 1
ATOM 777 C C . ASN A 1 98 ? -4.385 -4.602 17.853 1.00 82.88 98 ASN A C 1
ATOM 779 O O . ASN A 1 98 ? -3.391 -4.520 18.579 1.00 82.88 98 ASN A O 1
ATOM 783 N N . LYS A 1 99 ? -5.605 -4.254 18.279 1.00 73.69 99 LYS A N 1
ATOM 784 C CA . LYS A 1 99 ? -5.921 -3.631 19.578 1.00 73.69 99 LYS A CA 1
ATOM 785 C C . LYS A 1 99 ? -5.152 -4.185 20.800 1.00 73.69 99 LYS A C 1
ATOM 787 O O . LYS A 1 99 ? -4.668 -3.352 21.567 1.00 73.69 99 LYS A O 1
ATOM 792 N N . PRO A 1 100 ? -4.968 -5.511 20.999 1.00 73.31 100 PRO A N 1
ATOM 793 C CA . PRO A 1 100 ? -4.203 -6.026 22.141 1.00 73.31 100 PRO A CA 1
ATOM 794 C C . PRO A 1 100 ? -2.735 -5.582 22.117 1.00 73.31 100 PRO A C 1
ATOM 796 O O . PRO A 1 100 ? -2.198 -5.154 23.135 1.00 73.31 100 PRO A O 1
ATOM 799 N N . ASN A 1 101 ? -2.115 -5.597 20.936 1.00 76.75 101 ASN A N 1
ATOM 800 C CA . ASN A 1 101 ? -0.720 -5.200 20.738 1.00 76.75 101 ASN A CA 1
ATOM 801 C C . ASN A 1 101 ? -0.561 -3.674 20.780 1.00 76.75 101 ASN A C 1
ATOM 803 O O . ASN A 1 101 ? 0.458 -3.166 21.240 1.00 76.75 101 ASN A O 1
ATOM 807 N N . LEU A 1 102 ? -1.598 -2.940 20.364 1.00 81.44 102 LEU A N 1
ATOM 808 C CA . LEU A 1 102 ? -1.636 -1.478 20.393 1.00 81.44 102 LEU A CA 1
ATOM 809 C C . LEU A 1 102 ? -1.959 -0.897 21.781 1.00 81.44 102 LEU A C 1
ATOM 811 O O . LEU A 1 102 ? -1.811 0.304 21.966 1.00 81.44 102 LEU A O 1
ATOM 815 N N . SER A 1 103 ? -2.352 -1.717 22.766 1.00 71.00 103 SER A N 1
ATOM 816 C CA . SER A 1 103 ? -2.644 -1.291 24.157 1.00 71.00 103 SER A CA 1
ATOM 817 C C . SER A 1 103 ? -1.521 -0.529 24.844 1.00 71.00 103 SER A C 1
ATOM 819 O O . SER A 1 103 ? -1.769 0.319 25.696 1.00 71.00 103 SER A O 1
ATOM 821 N N . LYS A 1 104 ? -0.282 -0.775 24.423 1.00 75.00 104 LYS A N 1
ATOM 822 C CA . LYS A 1 104 ? 0.908 -0.101 24.943 1.00 75.00 104 LYS A CA 1
ATOM 823 C C . LYS A 1 104 ? 1.266 1.175 24.165 1.00 75.00 104 LYS A C 1
ATOM 825 O O . LYS A 1 104 ? 2.198 1.873 24.543 1.00 75.00 104 LYS A O 1
ATOM 830 N N . MET A 1 105 ? 0.537 1.492 23.090 1.00 79.44 105 MET A N 1
ATOM 831 C CA . MET A 1 105 ? 0.762 2.639 22.205 1.00 79.44 105 MET A CA 1
ATOM 832 C C . MET A 1 105 ? -0.369 3.667 22.367 1.00 79.44 105 MET A C 1
ATOM 834 O O . MET A 1 105 ? -1.362 3.651 21.638 1.00 79.44 105 MET A O 1
ATOM 838 N N . GLY A 1 106 ? -0.210 4.594 23.317 1.00 75.19 106 GLY A N 1
ATOM 839 C CA . GLY A 1 106 ? -1.266 5.539 23.711 1.00 75.19 106 GLY A CA 1
ATOM 840 C C . GLY A 1 106 ? -1.810 6.438 22.590 1.00 75.19 106 GLY A C 1
ATOM 841 O O . GLY A 1 106 ? -2.973 6.826 22.647 1.00 75.19 106 GLY A O 1
ATOM 842 N N . GLY A 1 107 ? -1.018 6.727 21.549 1.00 83.12 107 GLY A N 1
ATOM 843 C CA . GLY A 1 107 ? -1.406 7.628 20.454 1.00 83.12 107 GLY A CA 1
ATOM 844 C C . GLY A 1 107 ? -2.570 7.107 19.602 1.00 83.12 107 GLY A C 1
ATOM 845 O O . GLY A 1 107 ? -3.662 7.669 19.630 1.00 83.12 107 GLY A O 1
ATOM 846 N N . ILE A 1 108 ? -2.358 6.007 18.868 1.00 84.69 108 ILE A N 1
ATOM 847 C CA . ILE A 1 108 ? -3.383 5.416 17.981 1.00 84.69 108 ILE A CA 1
ATOM 848 C C . ILE A 1 108 ? -4.636 5.025 18.777 1.00 84.69 108 ILE A C 1
ATOM 850 O O . ILE A 1 108 ? -5.765 5.176 18.303 1.00 84.69 108 ILE A O 1
ATOM 854 N N . GLN A 1 109 ? -4.455 4.557 20.013 1.00 83.81 109 GLN A N 1
ATOM 855 C CA . GLN A 1 109 ? -5.577 4.226 20.880 1.00 83.81 109 GLN A CA 1
ATOM 856 C C . GLN A 1 109 ? -6.401 5.441 21.277 1.00 83.81 109 GLN A C 1
ATOM 858 O O . GLN A 1 109 ? -7.620 5.372 21.200 1.00 83.81 109 GLN A O 1
ATOM 863 N N . ALA A 1 110 ? -5.773 6.551 21.675 1.00 85.00 110 ALA A N 1
ATOM 864 C CA . ALA A 1 110 ? -6.501 7.752 22.075 1.00 85.00 110 ALA A CA 1
ATOM 865 C C . ALA A 1 110 ? -7.427 8.261 20.960 1.00 85.00 110 ALA A C 1
ATOM 867 O O . ALA A 1 110 ? -8.574 8.595 21.242 1.00 85.00 110 ALA A O 1
ATOM 868 N N . VAL A 1 111 ? -6.961 8.234 19.708 1.00 84.81 111 VAL A N 1
ATOM 869 C CA . VAL A 1 111 ? -7.743 8.671 18.538 1.00 84.81 111 VAL A CA 1
ATOM 870 C C . VAL A 1 111 ? -8.895 7.711 18.218 1.00 84.81 111 VAL A C 1
ATOM 872 O O . VAL A 1 111 ? -9.966 8.144 17.811 1.00 84.81 111 VAL A O 1
ATOM 875 N N . SER A 1 112 ? -8.706 6.406 18.422 1.00 85.06 112 SER A N 1
ATOM 876 C CA . SER A 1 112 ? -9.693 5.377 18.053 1.00 85.06 112 SER A CA 1
ATOM 877 C C . SER A 1 112 ? -10.695 5.022 19.155 1.00 85.06 112 SER A C 1
ATOM 879 O O . SER A 1 112 ? -11.611 4.246 18.901 1.00 85.06 112 SER A O 1
ATOM 881 N N . LYS A 1 113 ? -10.575 5.591 20.365 1.00 83.44 113 LYS A N 1
ATOM 882 C CA . LYS A 1 113 ? -11.461 5.290 21.511 1.00 83.44 113 LYS A CA 1
ATOM 883 C C . LYS A 1 113 ? -12.952 5.480 21.219 1.00 83.44 113 LYS A C 1
ATOM 885 O O . LYS A 1 113 ? -13.757 4.758 21.794 1.00 83.44 113 LYS A O 1
ATOM 890 N N . GLY A 1 114 ? -13.301 6.444 20.368 1.00 84.00 114 GLY A N 1
ATOM 891 C CA . GLY A 1 114 ? -14.687 6.720 19.980 1.00 84.00 114 GLY A CA 1
ATOM 892 C C . GLY A 1 114 ? -15.187 5.908 18.783 1.00 84.00 114 GLY A C 1
ATOM 893 O O . GLY A 1 114 ? -16.355 6.017 18.431 1.00 84.00 114 GLY A O 1
ATOM 894 N N . SER A 1 115 ? -14.328 5.115 18.137 1.00 86.62 115 SER A N 1
ATOM 895 C CA . SER A 1 115 ? -14.713 4.342 16.957 1.00 86.62 115 SER A CA 1
ATOM 896 C C . SER A 1 115 ? -15.291 2.983 17.342 1.00 86.62 115 SER A C 1
ATOM 898 O O . SER A 1 115 ? -14.782 2.304 18.236 1.00 86.62 115 SER A O 1
ATOM 900 N N . VAL A 1 116 ? -16.317 2.551 16.606 1.00 89.00 116 VAL A N 1
ATOM 901 C CA . VAL A 1 116 ? -16.801 1.161 16.640 1.00 89.00 116 VAL A CA 1
ATOM 902 C C . VAL A 1 116 ? -15.793 0.193 16.016 1.00 89.00 116 VAL A C 1
ATOM 904 O O . VAL A 1 116 ? -15.744 -0.974 16.398 1.00 89.00 116 VAL A O 1
ATOM 907 N N . ASN A 1 117 ? -14.955 0.684 15.098 1.00 89.81 117 ASN A N 1
ATOM 908 C CA . ASN A 1 117 ? -13.939 -0.115 14.431 1.00 89.81 117 ASN A CA 1
ATOM 909 C C . ASN A 1 117 ? -12.633 -0.084 15.244 1.00 89.81 117 ASN A C 1
ATOM 911 O O . ASN A 1 117 ? -12.122 0.998 15.550 1.00 89.81 117 ASN A O 1
ATOM 915 N N . PRO A 1 118 ? -12.058 -1.243 15.607 1.00 89.38 118 PRO A N 1
ATOM 916 C CA . PRO A 1 118 ? -10.814 -1.281 16.362 1.00 89.38 118 PRO A CA 1
ATOM 917 C C . PRO A 1 118 ? -9.642 -0.714 15.538 1.00 89.38 118 PRO A C 1
ATOM 919 O O . PRO A 1 118 ? -9.586 -0.908 14.324 1.00 89.38 118 PRO A O 1
ATOM 922 N N . PRO A 1 119 ? -8.660 -0.049 16.175 1.00 91.50 119 PRO A N 1
ATOM 923 C CA . PRO A 1 119 ? -7.484 0.436 15.465 1.00 91.50 119 PRO A CA 1
ATOM 924 C C . PRO A 1 119 ? -6.592 -0.715 14.999 1.00 91.50 119 PRO A C 1
ATOM 926 O O . PRO A 1 119 ? -6.447 -1.729 15.694 1.00 91.50 119 PRO A O 1
ATOM 929 N N . GLN A 1 120 ? -5.910 -0.492 13.878 1.00 91.88 120 GLN A N 1
ATOM 930 C CA . GLN A 1 120 ? -4.890 -1.388 13.346 1.00 91.88 120 GLN A CA 1
ATOM 931 C C . GLN A 1 120 ? -3.665 -0.603 12.879 1.00 91.88 120 GLN A C 1
ATOM 933 O O . GLN A 1 120 ? -3.785 0.503 12.354 1.00 91.88 120 GLN A O 1
ATOM 938 N N . LEU A 1 121 ? -2.482 -1.188 13.074 1.00 93.31 121 LEU A N 1
ATOM 939 C CA . LEU A 1 121 ? -1.244 -0.724 12.456 1.00 93.31 121 LEU A CA 1
ATOM 940 C C . LEU A 1 121 ? -0.818 -1.738 11.398 1.00 93.31 121 LEU A C 1
ATOM 942 O O . LEU A 1 121 ? -0.537 -2.896 11.715 1.00 93.31 121 LEU A O 1
ATOM 946 N N . ILE A 1 122 ? -0.766 -1.276 10.154 1.00 95.25 122 ILE A N 1
ATOM 947 C CA . ILE A 1 122 ? -0.324 -2.056 9.002 1.00 95.25 122 ILE A CA 1
ATOM 948 C C . ILE A 1 122 ? 1.170 -1.801 8.814 1.00 95.25 122 ILE A C 1
ATOM 950 O O . ILE A 1 122 ? 1.601 -0.654 8.711 1.00 95.25 122 ILE A O 1
ATOM 954 N N . ILE A 1 123 ? 1.956 -2.871 8.767 1.00 94.69 123 ILE A N 1
ATOM 955 C CA . ILE A 1 123 ? 3.398 -2.827 8.531 1.00 94.69 123 ILE A CA 1
ATOM 956 C C . ILE A 1 123 ? 3.672 -3.574 7.229 1.00 94.69 123 ILE A C 1
ATOM 958 O O . ILE A 1 123 ? 3.364 -4.761 7.117 1.00 94.69 123 ILE A O 1
ATOM 962 N N . LEU A 1 124 ? 4.245 -2.866 6.257 1.00 94.31 124 LEU A N 1
ATOM 963 C CA . LEU A 1 124 ? 4.665 -3.405 4.967 1.00 94.31 124 LEU A CA 1
ATOM 964 C C . LEU A 1 124 ? 6.190 -3.359 4.886 1.00 94.31 124 LEU A C 1
ATOM 966 O O . LEU A 1 124 ? 6.790 -2.303 5.080 1.00 94.31 124 LEU A O 1
ATOM 970 N N . GLU A 1 125 ? 6.813 -4.494 4.592 1.00 92.75 125 GLU A N 1
ATOM 971 C CA . GLU A 1 125 ? 8.265 -4.622 4.482 1.00 92.75 125 GLU A CA 1
ATOM 972 C C . GLU A 1 125 ? 8.622 -5.142 3.084 1.00 92.75 125 GLU A C 1
ATOM 974 O O . GLU A 1 125 ? 8.264 -6.263 2.712 1.00 92.75 125 GLU A O 1
ATOM 979 N N . LEU A 1 126 ? 9.340 -4.326 2.305 1.00 89.25 126 LEU A N 1
ATOM 980 C CA . LEU A 1 126 ? 9.857 -4.692 0.987 1.00 89.25 126 LEU A CA 1
ATOM 981 C C . LEU A 1 126 ? 11.373 -4.886 1.071 1.00 89.25 126 LEU A C 1
ATOM 983 O O . LEU A 1 126 ? 12.094 -3.953 1.412 1.00 89.25 126 LEU A O 1
ATOM 987 N N . ASN A 1 127 ? 11.828 -6.092 0.723 1.00 75.50 127 ASN A N 1
ATOM 988 C CA . ASN A 1 127 ? 13.232 -6.472 0.554 1.00 75.50 127 ASN A CA 1
ATOM 989 C C . ASN A 1 127 ? 14.175 -5.936 1.661 1.00 75.50 127 ASN A C 1
ATOM 991 O O . ASN A 1 127 ? 14.902 -4.964 1.433 1.00 75.50 127 ASN A O 1
ATOM 995 N N . PRO A 1 128 ? 14.189 -6.557 2.858 1.00 65.88 128 PRO A N 1
ATOM 996 C CA . PRO A 1 128 ? 15.058 -6.162 3.964 1.00 65.88 128 PRO A CA 1
ATOM 997 C C . PRO A 1 128 ? 16.515 -6.541 3.654 1.00 65.88 128 PRO A C 1
ATOM 999 O O . PRO A 1 128 ? 17.064 -7.517 4.163 1.00 65.88 128 PRO A O 1
ATOM 1002 N N . GLY A 1 129 ? 17.146 -5.789 2.753 1.00 73.06 129 GLY A N 1
ATOM 1003 C CA . GLY A 1 129 ? 18.579 -5.859 2.515 1.00 73.06 129 GLY A CA 1
ATOM 1004 C C . GLY A 1 129 ? 19.370 -5.408 3.747 1.00 73.06 129 GLY A C 1
ATOM 1005 O O . GLY A 1 129 ? 18.823 -4.937 4.740 1.00 73.06 129 GLY A O 1
ATOM 1006 N N . LYS A 1 130 ? 20.700 -5.512 3.678 1.00 77.00 130 LYS A N 1
ATOM 1007 C CA . 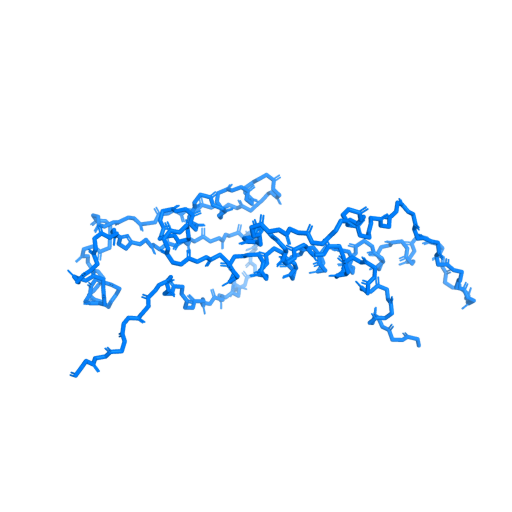LYS A 1 130 ? 21.595 -5.116 4.785 1.00 77.00 130 LYS A CA 1
ATOM 1008 C C . LYS A 1 130 ? 21.769 -3.596 4.937 1.00 77.00 130 LYS A C 1
ATOM 1010 O O . LYS A 1 130 ? 22.430 -3.144 5.868 1.00 77.00 130 LYS A O 1
ATOM 1015 N N . SER A 1 131 ? 21.243 -2.809 4.001 1.00 83.12 131 SER A N 1
ATOM 1016 C CA . SER A 1 131 ? 21.291 -1.347 4.041 1.00 83.12 131 SER A CA 1
ATOM 1017 C C . SER A 1 131 ? 20.341 -0.784 5.098 1.00 83.12 131 SER A C 1
ATOM 1019 O O . SER A 1 131 ? 19.367 -1.425 5.482 1.00 83.12 131 SER A O 1
ATOM 1021 N N . ARG A 1 132 ? 20.597 0.454 5.538 1.00 86.94 132 ARG A N 1
ATOM 1022 C CA . ARG A 1 132 ? 19.675 1.170 6.432 1.00 86.94 132 ARG A CA 1
ATOM 1023 C C . ARG A 1 132 ? 18.284 1.251 5.780 1.00 86.94 132 ARG A C 1
ATOM 1025 O O . ARG A 1 132 ? 18.212 1.657 4.618 1.00 86.94 132 ARG A O 1
ATOM 1032 N N . PRO A 1 133 ? 17.207 0.870 6.488 1.00 88.31 133 PRO A N 1
ATOM 1033 C CA . PRO A 1 133 ? 15.869 0.894 5.919 1.00 88.31 133 PRO A CA 1
ATOM 1034 C C . PRO A 1 133 ? 15.379 2.332 5.749 1.00 88.31 133 PRO A C 1
ATOM 1036 O O . PRO A 1 133 ? 15.708 3.216 6.543 1.00 88.31 133 PRO A O 1
ATOM 1039 N N . VAL A 1 134 ? 14.546 2.548 4.735 1.00 90.94 134 VAL A N 1
ATOM 1040 C CA . VAL A 1 134 ? 13.731 3.759 4.609 1.00 90.94 134 VAL A CA 1
ATOM 1041 C C . VAL A 1 134 ? 12.369 3.456 5.219 1.00 90.94 134 VAL A C 1
ATOM 1043 O O . VAL A 1 134 ? 11.740 2.465 4.855 1.00 90.94 134 VAL A O 1
ATOM 1046 N N . LEU A 1 135 ? 11.922 4.297 6.152 1.00 92.81 135 LEU A N 1
ATOM 1047 C CA . LEU A 1 135 ? 10.606 4.175 6.775 1.00 92.81 135 LEU A CA 1
ATOM 1048 C C . LEU A 1 135 ? 9.670 5.240 6.213 1.00 92.81 135 LEU A C 1
ATOM 1050 O O . LEU A 1 135 ? 9.962 6.432 6.284 1.00 92.81 135 LEU A O 1
ATOM 1054 N N . LEU A 1 136 ? 8.534 4.794 5.685 1.00 94.31 136 LEU A N 1
ATOM 1055 C CA . LEU A 1 136 ? 7.439 5.650 5.247 1.00 94.31 136 LEU A CA 1
ATOM 1056 C C . LEU A 1 136 ? 6.269 5.453 6.210 1.00 94.31 136 LEU A C 1
ATOM 1058 O O . LEU A 1 136 ? 5.866 4.321 6.472 1.00 94.31 136 LEU A O 1
ATOM 1062 N N . VAL A 1 137 ? 5.733 6.549 6.747 1.00 94.62 137 VAL A N 1
ATOM 1063 C CA . VAL A 1 137 ? 4.610 6.517 7.694 1.00 94.62 137 VAL A CA 1
ATOM 1064 C C . VAL A 1 137 ? 3.432 7.262 7.082 1.00 94.62 137 VAL A C 1
ATOM 1066 O O . VAL A 1 137 ? 3.501 8.468 6.861 1.00 94.62 137 VAL A O 1
ATOM 1069 N N . GLY A 1 138 ? 2.350 6.535 6.804 1.00 92.31 138 GLY A N 1
ATOM 1070 C CA . GLY A 1 138 ? 1.102 7.090 6.283 1.00 92.31 138 GLY A CA 1
ATOM 1071 C C . GLY A 1 138 ? 0.055 7.265 7.381 1.00 92.31 138 GLY A C 1
ATOM 1072 O O . GLY A 1 138 ? -0.150 6.372 8.203 1.00 92.31 138 GLY A O 1
ATOM 1073 N N . LYS A 1 139 ? -0.648 8.402 7.383 1.00 92.00 139 LYS A N 1
ATOM 1074 C CA . LYS A 1 139 ? -1.864 8.573 8.188 1.00 92.00 139 LYS A CA 1
ATOM 1075 C C . LYS A 1 139 ? -3.015 7.850 7.488 1.00 92.00 139 LYS A C 1
ATOM 1077 O O . LYS A 1 139 ? -3.387 8.232 6.387 1.00 92.00 139 LYS A O 1
ATOM 1082 N N . ALA A 1 140 ? -3.611 6.870 8.159 1.00 91.25 140 ALA A N 1
ATOM 1083 C CA . ALA A 1 140 ? -4.733 6.090 7.638 1.00 91.25 140 ALA A CA 1
ATOM 1084 C C . ALA A 1 140 ? -5.968 6.227 8.545 1.00 91.25 140 ALA A C 1
ATOM 1086 O O . ALA A 1 140 ? -6.391 5.278 9.200 1.00 91.25 140 ALA A O 1
ATOM 1087 N N . VAL A 1 141 ? -6.518 7.441 8.632 1.00 90.06 141 VAL A N 1
ATOM 1088 C CA . VAL A 1 141 ? -7.801 7.673 9.315 1.00 90.06 141 VAL A CA 1
ATOM 1089 C C . VAL A 1 141 ? -8.907 7.472 8.287 1.00 90.06 141 VAL A C 1
ATOM 1091 O O . VAL A 1 141 ? -9.054 8.303 7.398 1.00 90.06 141 VAL A O 1
ATOM 1094 N N . THR A 1 142 ? -9.645 6.366 8.389 1.00 90.75 142 THR A N 1
ATOM 1095 C CA . THR A 1 142 ? -10.649 5.971 7.383 1.00 90.75 142 THR A CA 1
ATOM 1096 C C . THR A 1 142 ? -11.912 6.827 7.418 1.00 90.75 142 THR A C 1
ATOM 1098 O O . THR A 1 142 ? -12.586 6.988 6.408 1.00 90.75 142 THR A O 1
ATOM 1101 N N . PHE A 1 143 ? -12.230 7.404 8.575 1.00 87.81 143 PHE A N 1
ATOM 1102 C CA . PHE A 1 143 ? -13.297 8.381 8.729 1.00 87.81 1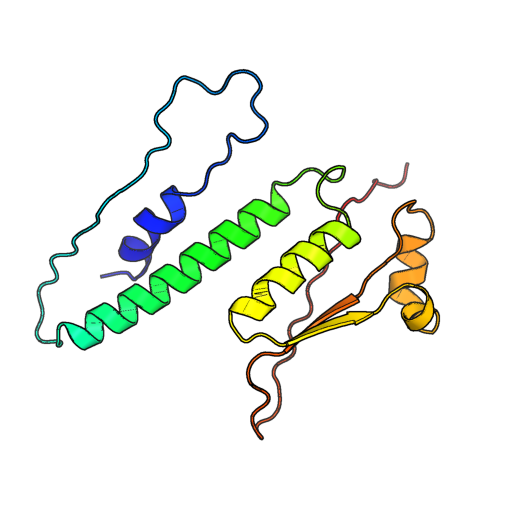43 PHE A CA 1
ATOM 1103 C C . PHE A 1 143 ? -12.974 9.308 9.900 1.00 87.81 143 PHE A C 1
ATOM 1105 O O . PHE A 1 143 ? -12.459 8.859 10.927 1.00 87.81 143 PHE A O 1
ATOM 1112 N N . ALA A 1 144 ? -13.261 10.597 9.744 1.00 79.44 144 ALA A N 1
ATOM 1113 C CA . ALA A 1 144 ? -13.083 11.596 10.787 1.00 79.44 144 ALA A CA 1
ATOM 1114 C C . ALA A 1 144 ? -14.337 12.465 10.866 1.00 79.44 144 ALA A C 1
ATOM 1116 O O . ALA A 1 144 ? -14.679 13.149 9.903 1.00 79.44 144 ALA A O 1
ATOM 1117 N N . GLU A 1 145 ? -15.001 12.458 12.020 1.00 71.25 145 GLU A N 1
ATOM 1118 C CA . GLU A 1 145 ? -16.012 13.466 12.326 1.00 71.25 145 GLU A CA 1
ATOM 1119 C C . GLU A 1 145 ? -15.308 14.749 12.769 1.00 71.25 145 GLU A C 1
ATOM 1121 O O . GLU A 1 145 ? -14.369 14.711 13.570 1.00 71.25 145 GLU A O 1
ATOM 1126 N N . ALA A 1 146 ? -15.741 15.894 12.242 1.00 57.34 146 ALA A N 1
ATOM 1127 C CA . ALA A 1 146 ? -15.341 17.171 12.812 1.00 57.34 146 ALA A CA 1
ATOM 1128 C C . ALA A 1 146 ? -15.982 17.301 14.206 1.00 57.34 146 ALA A C 1
ATOM 1130 O O . ALA A 1 146 ? -17.162 16.965 14.353 1.00 57.34 146 ALA A O 1
ATOM 1131 N N . PRO A 1 147 ? -15.243 17.766 15.228 1.00 59.41 147 PRO A N 1
ATOM 1132 C CA . PRO A 1 147 ? -15.847 18.054 16.520 1.00 59.41 147 PRO A CA 1
ATOM 1133 C C . PRO A 1 147 ? -16.967 19.083 16.328 1.00 59.41 147 PRO A C 1
ATOM 1135 O O . PRO A 1 147 ? -16.781 20.072 15.616 1.00 59.41 147 PRO A O 1
ATOM 1138 N N . ARG A 1 148 ? -18.133 18.803 16.916 1.00 49.53 148 ARG A N 1
ATOM 1139 C CA . ARG A 1 148 ? -19.215 19.785 17.051 1.00 49.53 148 ARG A CA 1
ATOM 1140 C C . ARG A 1 148 ? -18.851 20.840 18.084 1.00 49.53 148 ARG A C 1
ATOM 1142 O O . ARG A 1 148 ? -18.186 20.464 19.076 1.00 49.53 148 ARG A O 1
#

Secondary structure (DSSP, 8-state):
--THHHHHHHHTT----TT-SS--SS-------------SSS-HHHHHHHHHHHHHHHHHHHHHHHHHHS-TTTS-HHHHHHHHHHGGGGT-EEEEE-HHHHTT-HHHHHHHTT-SSPP-EEEEE----SSPPP-------S--PPP-